Protein AF-A0A352RZG6-F1 (afdb_monomer)

Radius of gyration: 15.13 Å; Cα contacts (8 Å, |Δi|>4): 62; chains: 1; bounding box: 36×17×43 Å

Mean predicted aligned error: 3.45 Å

Solvent-accessible surface area (backbone atoms only — not comparable to full-atom values): 5125 Å² total; per-residue (Å²): 134,84,81,80,82,77,85,73,57,76,89,73,54,90,68,67,64,91,70,50,81,46,73,66,42,47,44,51,51,50,30,50,52,24,50,50,47,23,47,49,36,60,68,48,44,86,72,46,88,48,67,68,59,30,49,52,45,51,52,51,24,53,49,28,48,49,54,23,23,52,39,28,46,76,72,73,45,70,47,69,84,55,99,66,88,129

pLDDT: mean 94.32, std 5.65, range [63.06, 98.56]

Sequence (86 aa):
GGTPVKTRKASEYNFPAADLKTQADVLRFAAGLEKGATAAYLGVLPSFHNRELAKSAGSILGDEAMHWAVLLSVLGEDPVPGAFVG

Structure (mmCIF, N/CA/C/O backbone):
data_AF-A0A352RZG6-F1
#
_entry.id   AF-A0A352RZG6-F1
#
loop_
_atom_site.group_PDB
_atom_site.id
_atom_site.type_symbol
_atom_site.label_atom_id
_atom_site.label_alt_id
_atom_site.label_comp_id
_atom_site.label_asym_id
_atom_site.label_entity_id
_atom_site.label_seq_id
_atom_site.pdbx_PDB_ins_code
_atom_site.Cartn_x
_atom_site.Cartn_y
_atom_site.Cartn_z
_atom_site.occupancy
_atom_site.B_iso_or_equiv
_atom_site.auth_seq_id
_atom_site.auth_comp_id
_atom_site.auth_asym_id
_atom_site.auth_atom_id
_atom_site.pdbx_PDB_model_num
ATOM 1 N N . GLY A 1 1 ? 5.124 0.809 -27.258 1.00 73.88 1 GLY A N 1
ATOM 2 C CA . GLY A 1 1 ? 4.724 1.319 -25.929 1.00 73.88 1 GLY A CA 1
ATOM 3 C C . GLY A 1 1 ? 3.546 0.512 -25.422 1.00 73.88 1 GLY A C 1
ATOM 4 O O . GLY A 1 1 ? 2.884 -0.106 -26.244 1.00 73.88 1 GLY A O 1
ATOM 5 N N . GLY A 1 2 ? 3.307 0.478 -24.108 1.00 78.38 2 GLY A N 1
ATOM 6 C CA . GLY A 1 2 ? 2.142 -0.205 -23.531 1.00 78.38 2 GLY 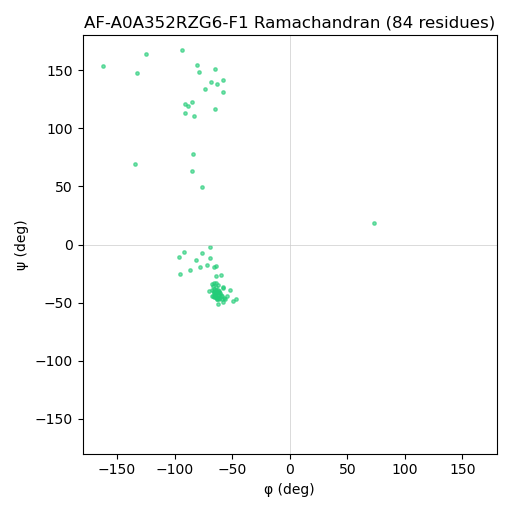A CA 1
ATOM 7 C C . GLY A 1 2 ? 0.864 0.626 -23.663 1.00 78.38 2 GLY A C 1
ATOM 8 O O . GLY A 1 2 ? 0.922 1.854 -23.648 1.00 78.38 2 GLY A O 1
ATOM 9 N N . THR A 1 3 ? -0.285 -0.036 -23.794 1.00 89.31 3 THR A N 1
ATOM 10 C CA . THR A 1 3 ? -1.598 0.615 -23.703 1.00 89.31 3 THR A CA 1
ATOM 11 C C . THR A 1 3 ? -1.995 0.703 -22.229 1.00 89.31 3 THR A C 1
ATOM 13 O O . THR A 1 3 ? -2.057 -0.341 -21.578 1.00 89.31 3 THR A O 1
ATOM 16 N N . PRO A 1 4 ? -2.260 1.902 -21.680 1.00 88.38 4 PRO A N 1
ATOM 17 C CA . PRO A 1 4 ? -2.718 2.035 -20.302 1.00 88.38 4 PRO A CA 1
ATOM 18 C C . PRO A 1 4 ? -4.008 1.250 -20.059 1.00 88.38 4 PRO A C 1
ATOM 20 O O . PRO A 1 4 ? -4.905 1.228 -20.909 1.00 88.38 4 PRO A O 1
ATOM 23 N N . VAL A 1 5 ? -4.119 0.630 -18.884 1.00 91.56 5 VAL A N 1
ATOM 24 C CA . VAL A 1 5 ? -5.380 0.023 -18.449 1.00 91.56 5 VAL A CA 1
ATOM 25 C C . VAL A 1 5 ? -6.442 1.112 -18.301 1.00 91.56 5 VAL A C 1
ATOM 27 O O . VAL A 1 5 ? -6.163 2.207 -17.812 1.00 91.56 5 VAL A O 1
ATOM 30 N N . LYS A 1 6 ? -7.670 0.831 -18.743 1.00 93.62 6 LYS A N 1
ATOM 31 C CA . LYS A 1 6 ? -8.789 1.760 -18.550 1.00 93.62 6 LYS A CA 1
ATOM 32 C C . LYS A 1 6 ? -9.217 1.741 -17.087 1.00 93.62 6 LYS A C 1
ATOM 34 O O . LYS A 1 6 ? -9.404 0.665 -16.519 1.00 93.62 6 LYS A O 1
ATOM 39 N N . THR A 1 7 ? -9.415 2.921 -16.509 1.00 91.69 7 THR A N 1
ATOM 40 C CA . THR A 1 7 ? -9.993 3.062 -15.170 1.00 91.69 7 THR A CA 1
ATOM 41 C C . THR A 1 7 ? -11.368 2.405 -15.131 1.00 91.69 7 THR A C 1
ATOM 43 O O . THR A 1 7 ? -12.203 2.644 -16.006 1.00 91.69 7 THR A O 1
ATOM 46 N N . ARG A 1 8 ? -11.595 1.570 -14.117 1.00 93.38 8 ARG A N 1
ATOM 47 C CA . ARG A 1 8 ? -12.898 0.956 -13.863 1.00 93.38 8 ARG A CA 1
ATOM 48 C C . ARG A 1 8 ? -13.810 1.942 -13.129 1.00 93.38 8 ARG A C 1
ATOM 50 O O . ARG A 1 8 ? -13.333 2.827 -12.421 1.00 93.38 8 ARG A O 1
ATOM 57 N N . LYS A 1 9 ? -15.127 1.797 -13.268 1.00 93.69 9 LYS A N 1
ATOM 58 C CA . LYS A 1 9 ? -16.100 2.508 -12.427 1.00 93.69 9 LYS A CA 1
ATOM 59 C C . LYS A 1 9 ? -15.959 2.041 -10.981 1.00 93.69 9 LYS A C 1
ATOM 61 O O . LYS A 1 9 ? -15.644 0.882 -10.731 1.00 93.69 9 LYS A O 1
ATOM 66 N N . ALA A 1 10 ? -16.287 2.910 -10.026 1.00 86.50 10 ALA A N 1
ATOM 67 C CA . ALA A 1 10 ? -16.265 2.568 -8.601 1.00 86.50 10 ALA A CA 1
ATOM 68 C C . ALA A 1 10 ? -17.065 1.286 -8.285 1.00 86.50 10 ALA A C 1
ATOM 70 O O . ALA A 1 10 ? -16.602 0.440 -7.531 1.00 86.50 10 ALA A O 1
ATOM 71 N N . SER A 1 11 ? -18.220 1.098 -8.934 1.00 90.94 11 SER A N 1
ATOM 72 C CA . SER A 1 11 ? -19.078 -0.084 -8.768 1.00 90.94 11 SER A CA 1
ATOM 73 C C . SER A 1 11 ? -18.500 -1.384 -9.340 1.00 90.94 11 SER A C 1
ATOM 75 O O . SER A 1 11 ? -19.074 -2.442 -9.120 1.00 90.94 11 SER A O 1
ATOM 77 N N . GLU A 1 12 ? -17.423 -1.316 -10.125 1.00 93.94 12 GLU A N 1
ATOM 78 C CA . GLU A 1 12 ? -16.719 -2.485 -10.671 1.00 93.94 12 GLU A CA 1
ATOM 79 C C . GLU A 1 12 ? -15.568 -2.947 -9.758 1.00 93.94 12 GLU A C 1
ATOM 81 O O . GLU A 1 12 ? -14.932 -3.968 -10.032 1.00 93.94 12 GLU A O 1
ATOM 86 N N . TYR A 1 13 ? -15.270 -2.195 -8.693 1.00 90.88 13 TYR A N 1
ATOM 87 C CA . TYR A 1 13 ? -14.352 -2.628 -7.649 1.00 90.88 13 TYR A CA 1
ATOM 88 C C . TYR A 1 13 ? -15.123 -3.397 -6.577 1.00 90.88 13 TYR A C 1
ATOM 90 O O . TYR A 1 13 ? -16.003 -2.858 -5.907 1.00 90.88 13 TYR A O 1
ATOM 98 N N . ASN A 1 14 ? -14.753 -4.661 -6.381 1.00 90.62 14 ASN A N 1
ATOM 99 C CA . ASN A 1 14 ? -15.349 -5.526 -5.366 1.00 90.62 14 ASN A CA 1
ATOM 100 C C . ASN A 1 14 ? -14.668 -5.305 -4.010 1.00 90.62 14 ASN A C 1
ATOM 102 O O . ASN A 1 14 ? -14.009 -6.201 -3.484 1.00 90.62 14 ASN A O 1
ATOM 106 N N . PHE A 1 15 ? -14.781 -4.096 -3.461 1.00 91.81 15 PHE A N 1
ATOM 107 C CA . PHE A 1 15 ? -14.277 -3.827 -2.119 1.00 91.81 15 PHE A CA 1
ATOM 108 C C . PHE A 1 15 ? -15.110 -4.582 -1.073 1.00 91.81 15 PHE A C 1
ATOM 110 O O . PHE A 1 15 ? -16.340 -4.602 -1.186 1.00 91.81 15 PHE A O 1
ATOM 117 N N . PRO A 1 16 ? -14.485 -5.159 -0.032 1.00 93.94 16 PRO A N 1
ATOM 118 C CA . PRO A 1 16 ? -15.179 -5.886 1.029 1.00 93.94 16 PRO A CA 1
ATOM 119 C C . PRO A 1 16 ? -15.863 -4.918 2.010 1.00 93.94 16 PRO A C 1
ATOM 121 O O . PRO A 1 16 ? -15.704 -5.015 3.218 1.00 93.94 16 PRO A O 1
ATOM 124 N N . ALA A 1 17 ? -16.631 -3.944 1.507 1.00 92.56 17 ALA A N 1
ATOM 125 C CA . ALA A 1 17 ? -17.242 -2.880 2.308 1.00 92.56 17 ALA A CA 1
ATOM 126 C C . ALA A 1 17 ? -18.189 -3.419 3.394 1.00 92.56 17 ALA A C 1
ATOM 128 O O . ALA A 1 17 ? -18.382 -2.787 4.430 1.00 92.56 17 ALA A O 1
ATOM 129 N N . ALA A 1 18 ? -18.761 -4.607 3.174 1.00 94.81 18 ALA A N 1
ATOM 130 C CA . ALA A 1 18 ? -19.552 -5.305 4.176 1.00 94.81 18 ALA A CA 1
ATOM 131 C C . ALA A 1 18 ? -18.724 -5.702 5.411 1.00 94.81 18 ALA A C 1
ATOM 133 O O . ALA A 1 18 ? -19.294 -5.738 6.497 1.00 94.81 18 ALA A O 1
ATOM 134 N N . ASP A 1 19 ? -17.415 -5.909 5.276 1.00 94.38 19 ASP A N 1
ATOM 135 C CA . ASP A 1 19 ? -16.518 -6.355 6.348 1.00 94.38 19 ASP A CA 1
ATOM 136 C C . ASP A 1 19 ? -15.792 -5.186 7.043 1.00 94.38 19 ASP A C 1
ATOM 138 O O . ASP A 1 19 ? -15.216 -5.357 8.113 1.00 94.38 19 ASP A O 1
ATOM 142 N N . LEU A 1 20 ? -15.859 -3.969 6.486 1.00 97.06 20 LEU A N 1
ATOM 143 C CA . LE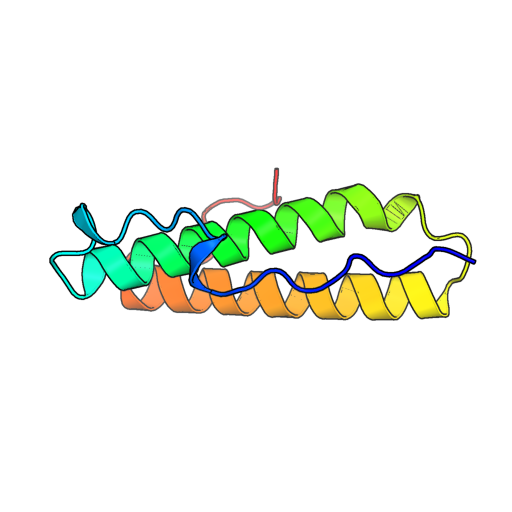U A 1 20 ? -15.219 -2.769 7.041 1.00 97.06 20 LEU A CA 1
ATOM 144 C C . LEU A 1 20 ? -16.103 -2.111 8.114 1.00 97.06 20 LEU A C 1
ATOM 146 O O . LEU A 1 20 ? -16.807 -1.136 7.845 1.00 97.06 20 LEU A O 1
ATOM 150 N N . LYS A 1 21 ? -16.121 -2.668 9.332 1.00 97.94 21 LYS A N 1
ATOM 151 C CA . LYS A 1 21 ? -17.021 -2.219 10.414 1.00 97.94 21 LYS A CA 1
ATOM 152 C C . LYS A 1 21 ? -16.392 -1.219 11.373 1.00 97.94 21 LYS A C 1
ATOM 154 O O . LYS A 1 21 ? -17.107 -0.444 12.006 1.00 97.94 21 LYS A O 1
ATOM 159 N N . THR A 1 22 ? -15.075 -1.233 11.488 1.00 98.19 22 THR A N 1
ATOM 160 C CA . THR A 1 22 ? -14.314 -0.396 12.412 1.00 98.19 22 THR A CA 1
ATOM 161 C C . THR A 1 22 ? -13.258 0.420 11.673 1.00 98.19 22 THR A C 1
ATOM 163 O O . THR A 1 22 ? -12.884 0.115 10.541 1.00 98.19 22 THR A O 1
ATOM 166 N N . GLN A 1 23 ? -12.731 1.457 12.331 1.00 97.94 23 GLN A N 1
ATOM 167 C CA . GLN A 1 23 ? -11.598 2.222 11.796 1.00 97.94 23 GLN A CA 1
ATOM 168 C C . GLN A 1 23 ? -10.384 1.313 11.546 1.00 97.94 23 GLN A C 1
ATOM 170 O O . GLN A 1 23 ? -9.707 1.459 10.534 1.00 97.94 23 GLN A O 1
ATOM 175 N N . ALA A 1 24 ? -10.153 0.333 12.426 1.00 98.19 24 ALA A N 1
ATOM 176 C CA . ALA A 1 24 ? -9.074 -0.634 12.271 1.00 98.19 24 ALA A CA 1
ATOM 177 C C . ALA A 1 24 ? -9.261 -1.521 11.028 1.00 98.19 24 ALA A C 1
ATOM 179 O O . ALA A 1 24 ? -8.279 -1.816 10.353 1.00 98.19 24 ALA A O 1
ATOM 180 N N . ASP A 1 25 ? -10.496 -1.899 10.680 1.00 98.12 25 ASP A N 1
ATOM 181 C CA . ASP A 1 25 ? -10.766 -2.686 9.466 1.00 98.12 25 ASP A CA 1
ATOM 182 C C . ASP A 1 25 ? -10.440 -1.884 8.203 1.00 98.12 25 ASP A C 1
ATOM 184 O O . ASP A 1 25 ? -9.809 -2.401 7.284 1.00 98.12 25 ASP A O 1
ATOM 188 N N . VAL A 1 26 ? -10.808 -0.598 8.176 1.00 97.94 26 VAL A N 1
ATOM 189 C CA . VAL A 1 26 ? -10.475 0.309 7.066 1.00 97.94 26 VAL A CA 1
ATOM 190 C C . VAL A 1 26 ? -8.961 0.486 6.941 1.00 97.94 26 VAL A C 1
ATOM 192 O O . VAL A 1 26 ? -8.424 0.384 5.840 1.00 97.94 26 VAL A O 1
ATOM 195 N N . LEU A 1 27 ? -8.264 0.706 8.060 1.00 98.25 27 LEU A N 1
ATOM 196 C CA . LEU A 1 27 ? -6.808 0.864 8.079 1.00 98.25 27 LEU A CA 1
ATOM 197 C C . LEU A 1 27 ? -6.083 -0.413 7.637 1.00 98.25 27 LEU A C 1
ATOM 199 O O . LEU A 1 27 ? -5.140 -0.331 6.856 1.00 98.25 27 LEU A O 1
ATOM 203 N N . ARG A 1 28 ? -6.539 -1.598 8.067 1.00 97.69 28 ARG A N 1
ATOM 204 C CA . ARG A 1 28 ? -5.973 -2.881 7.615 1.00 97.69 28 ARG A CA 1
ATOM 205 C C . ARG A 1 28 ? -6.246 -3.150 6.145 1.00 97.69 28 ARG A C 1
ATOM 207 O O . ARG A 1 28 ? -5.368 -3.650 5.447 1.00 97.69 28 ARG A O 1
ATOM 214 N N . PHE A 1 29 ? -7.437 -2.804 5.665 1.00 97.56 29 PHE A N 1
ATOM 215 C CA . PHE A 1 29 ? -7.754 -2.896 4.247 1.00 97.56 29 PHE A CA 1
ATOM 216 C C . PHE A 1 29 ? -6.835 -1.993 3.414 1.00 97.56 29 PHE A C 1
ATOM 218 O O . PHE A 1 29 ? -6.235 -2.472 2.454 1.00 97.56 29 PHE A O 1
ATOM 225 N N . ALA A 1 30 ? -6.647 -0.735 3.826 1.00 97.94 30 ALA A N 1
ATOM 226 C CA . ALA A 1 30 ? -5.698 0.179 3.192 1.00 97.94 30 ALA A CA 1
ATOM 227 C C . ALA A 1 30 ? -4.263 -0.375 3.232 1.00 97.94 30 ALA A C 1
ATOM 229 O O . ALA A 1 30 ? -3.618 -0.456 2.194 1.00 97.94 30 ALA A O 1
ATOM 230 N N . ALA A 1 31 ? -3.797 -0.868 4.385 1.00 97.75 31 ALA A N 1
ATOM 231 C CA . ALA A 1 31 ? -2.463 -1.459 4.518 1.00 97.75 31 ALA A CA 1
ATOM 232 C C . ALA A 1 31 ? -2.259 -2.651 3.564 1.00 97.75 31 ALA A C 1
ATOM 234 O O . ALA A 1 31 ? -1.180 -2.830 3.003 1.00 97.75 31 ALA A O 1
ATOM 235 N N . GLY A 1 32 ? -3.306 -3.453 3.345 1.00 96.25 32 GLY A N 1
ATOM 236 C CA . GLY A 1 32 ? -3.300 -4.536 2.365 1.00 96.25 32 GLY A CA 1
ATOM 237 C C . GLY A 1 32 ? -3.178 -4.054 0.915 1.00 96.25 32 GLY A C 1
ATOM 238 O O . GLY A 1 32 ? -2.472 -4.692 0.132 1.00 96.25 32 GLY A O 1
ATOM 239 N N . LEU A 1 33 ? -3.824 -2.936 0.559 1.00 97.19 33 LEU A N 1
ATOM 240 C CA . LEU A 1 33 ? -3.676 -2.316 -0.763 1.00 97.19 33 LEU A CA 1
ATOM 241 C C . LEU A 1 33 ? -2.236 -1.851 -0.991 1.00 97.19 33 LEU A C 1
ATOM 243 O O . LEU A 1 33 ? -1.658 -2.200 -2.020 1.00 97.19 33 LEU A O 1
ATOM 247 N N . GLU A 1 34 ? -1.645 -1.162 -0.012 1.00 98.06 34 GLU A N 1
ATOM 248 C CA . GLU A 1 34 ? -0.273 -0.657 -0.122 1.00 98.06 34 GLU A CA 1
ATOM 249 C C . GLU A 1 34 ? 0.745 -1.791 -0.209 1.00 98.06 34 GLU A C 1
ATOM 251 O O . GLU A 1 34 ? 1.571 -1.813 -1.120 1.00 98.06 34 GLU A O 1
ATOM 256 N N . LYS A 1 35 ? 0.611 -2.825 0.635 1.00 96.81 35 LYS A N 1
ATOM 257 C CA . LYS A 1 35 ? 1.429 -4.044 0.533 1.00 96.81 35 LYS A CA 1
ATOM 258 C C . LYS A 1 35 ? 1.338 -4.673 -0.863 1.00 96.81 35 LYS A C 1
ATOM 260 O O . LYS A 1 35 ? 2.351 -5.085 -1.433 1.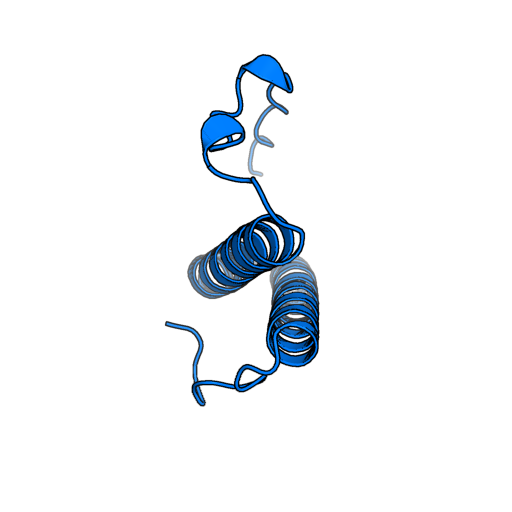00 96.81 35 LYS A O 1
ATOM 265 N N . GLY A 1 36 ? 0.125 -4.763 -1.413 1.00 95.69 36 GLY A N 1
ATOM 266 C CA . GLY A 1 36 ? -0.115 -5.292 -2.755 1.00 95.69 36 GLY A CA 1
ATOM 267 C C . GLY A 1 36 ? 0.535 -4.443 -3.850 1.00 95.69 36 GLY A C 1
ATOM 268 O O . GLY A 1 36 ? 1.149 -4.992 -4.766 1.00 95.69 36 GLY A O 1
ATOM 269 N N . ALA A 1 37 ? 0.452 -3.116 -3.740 1.00 96.50 37 ALA A N 1
ATOM 270 C CA . ALA A 1 37 ? 1.071 -2.184 -4.675 1.00 96.50 37 ALA A CA 1
ATOM 271 C C . ALA A 1 37 ? 2.606 -2.240 -4.606 1.00 96.50 37 ALA A C 1
ATOM 273 O O . ALA A 1 37 ? 3.254 -2.358 -5.650 1.00 96.50 37 ALA A O 1
ATOM 274 N N . THR A 1 38 ? 3.196 -2.273 -3.404 1.00 96.75 38 THR A N 1
ATOM 275 C CA . THR A 1 38 ? 4.645 -2.454 -3.223 1.00 96.75 38 THR A CA 1
ATOM 276 C C . THR A 1 38 ? 5.126 -3.744 -3.894 1.00 96.75 38 THR A C 1
ATOM 278 O O . THR A 1 38 ? 6.094 -3.720 -4.659 1.00 96.75 38 THR A O 1
ATOM 281 N N . ALA A 1 39 ? 4.424 -4.863 -3.673 1.00 95.62 39 ALA A N 1
ATOM 282 C CA . ALA A 1 39 ? 4.757 -6.145 -4.292 1.00 95.62 39 ALA A CA 1
ATOM 283 C C . ALA A 1 39 ? 4.627 -6.105 -5.826 1.00 95.62 39 ALA A C 1
ATOM 285 O O . ALA A 1 39 ? 5.490 -6.624 -6.538 1.00 95.62 39 ALA A O 1
ATOM 286 N N . ALA A 1 40 ? 3.588 -5.450 -6.353 1.00 95.44 40 ALA A N 1
ATOM 287 C CA . ALA A 1 40 ? 3.382 -5.308 -7.791 1.00 95.44 40 ALA A CA 1
ATOM 288 C C . ALA A 1 40 ? 4.506 -4.501 -8.459 1.00 95.44 40 ALA A C 1
ATOM 290 O O . ALA A 1 40 ? 5.056 -4.944 -9.472 1.00 95.44 40 ALA A O 1
ATOM 291 N N . TYR A 1 41 ? 4.891 -3.354 -7.884 1.00 95.38 41 TYR A N 1
ATOM 292 C CA . TYR A 1 41 ? 5.990 -2.546 -8.415 1.00 95.38 41 TYR A CA 1
ATOM 293 C C . TYR A 1 41 ? 7.336 -3.262 -8.315 1.00 95.38 41 TYR A C 1
ATOM 295 O O . TYR A 1 41 ? 8.100 -3.236 -9.282 1.00 95.38 41 TYR A O 1
ATOM 303 N N . LEU A 1 42 ? 7.603 -3.965 -7.209 1.00 95.19 42 LEU A N 1
ATOM 304 C CA . LEU A 1 42 ? 8.812 -4.777 -7.075 1.00 95.19 42 LE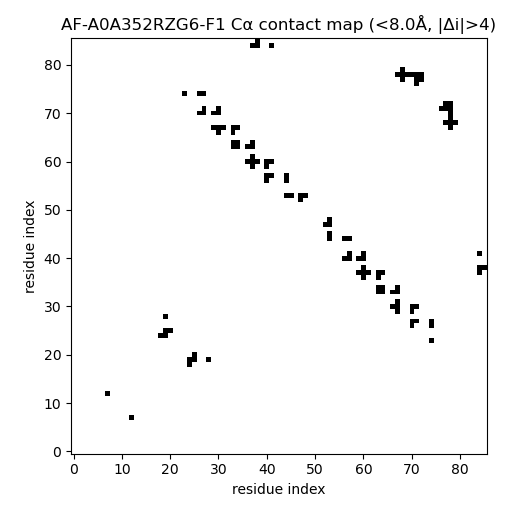U A CA 1
ATOM 305 C C . LEU A 1 42 ? 8.883 -5.853 -8.167 1.00 95.19 42 LEU A C 1
ATOM 307 O O . LEU A 1 42 ? 9.926 -6.025 -8.796 1.00 95.19 42 LEU A O 1
ATOM 311 N N . GLY A 1 43 ? 7.765 -6.533 -8.430 1.00 94.06 43 GLY A N 1
ATOM 312 C CA . GLY A 1 43 ? 7.680 -7.578 -9.446 1.00 94.06 43 GLY A CA 1
ATOM 313 C C . GLY A 1 43 ? 7.858 -7.069 -10.880 1.00 94.06 43 GLY A C 1
ATOM 314 O O . GLY A 1 43 ? 8.460 -7.761 -11.701 1.00 94.06 43 GLY A O 1
ATOM 315 N N . VAL A 1 44 ? 7.373 -5.862 -11.205 1.00 92.62 44 VAL A N 1
ATOM 316 C CA . VAL A 1 44 ? 7.486 -5.308 -12.569 1.00 92.62 44 VAL A CA 1
ATOM 317 C C . VAL A 1 44 ? 8.797 -4.560 -12.818 1.00 92.62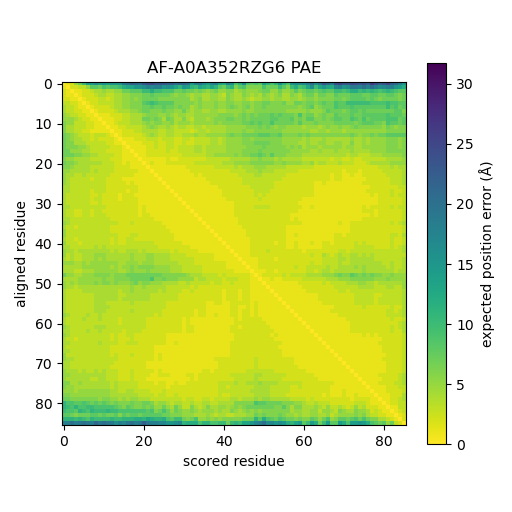 44 VAL A C 1
ATOM 319 O O . VAL A 1 44 ? 9.200 -4.441 -13.974 1.00 92.62 44 VAL A O 1
ATOM 322 N N . LEU A 1 45 ? 9.493 -4.088 -11.776 1.00 93.88 45 LEU A N 1
ATOM 323 C CA . LEU A 1 45 ? 10.735 -3.311 -11.897 1.00 93.88 45 LEU A CA 1
ATOM 324 C C . LEU A 1 45 ? 11.760 -3.910 -12.885 1.00 93.88 45 LEU A C 1
ATOM 326 O O . LEU A 1 45 ? 12.233 -3.165 -13.749 1.00 93.88 45 LEU A O 1
ATOM 330 N N . PRO A 1 46 ? 12.058 -5.228 -12.858 1.00 93.94 46 PRO A N 1
ATOM 331 C CA . PRO A 1 46 ? 12.995 -5.850 -13.800 1.00 93.94 46 PRO A CA 1
ATOM 332 C C . PRO A 1 46 ? 12.544 -5.818 -15.269 1.00 93.94 46 PRO A C 1
ATOM 334 O O . PRO A 1 46 ? 13.364 -5.996 -16.167 1.00 93.94 46 PRO A O 1
ATOM 337 N N . SER A 1 47 ? 11.253 -5.596 -15.531 1.00 93.25 47 SER A N 1
ATOM 338 C CA . SER A 1 47 ? 10.679 -5.575 -16.883 1.00 93.25 47 SER A CA 1
ATOM 339 C C . SER A 1 47 ? 10.888 -4.238 -17.608 1.00 93.25 47 SER A C 1
ATOM 341 O O . SER A 1 47 ? 10.668 -4.149 -18.818 1.00 93.25 47 SER A O 1
ATOM 343 N N . PHE A 1 48 ? 11.299 -3.174 -16.909 1.00 92.81 48 PHE A N 1
ATOM 344 C CA . PHE A 1 48 ? 11.524 -1.869 -17.530 1.00 92.81 48 PHE A CA 1
ATOM 345 C C . PHE A 1 48 ? 12.910 -1.781 -18.182 1.00 92.81 48 PHE A C 1
ATOM 347 O O . PHE A 1 48 ? 13.928 -1.653 -17.511 1.00 92.81 48 PHE A O 1
ATOM 354 N N . HIS A 1 49 ? 12.950 -1.737 -19.517 1.00 93.44 49 HIS A N 1
ATOM 355 C CA . HIS A 1 49 ? 14.191 -1.477 -20.267 1.00 93.44 49 HIS A CA 1
ATOM 356 C C . HIS A 1 49 ? 14.604 0.006 -20.283 1.00 93.44 49 HIS A C 1
ATOM 358 O O . HIS A 1 49 ? 15.758 0.332 -20.556 1.00 93.44 49 HIS A O 1
ATOM 364 N N . ASN A 1 50 ? 13.669 0.920 -20.006 1.00 94.88 50 ASN A N 1
ATOM 365 C CA . ASN A 1 50 ? 13.949 2.350 -19.900 1.00 94.88 50 ASN A CA 1
ATOM 366 C C . ASN A 1 50 ? 14.279 2.703 -18.442 1.00 94.88 50 ASN A C 1
ATOM 368 O O . ASN A 1 50 ? 13.441 2.526 -17.558 1.00 94.88 50 ASN A O 1
ATOM 372 N N . ARG A 1 51 ? 15.482 3.243 -18.210 1.00 95.19 51 ARG A N 1
ATOM 373 C CA . ARG A 1 51 ? 15.978 3.580 -16.865 1.00 95.19 51 ARG A CA 1
ATOM 374 C C . ARG A 1 51 ? 15.143 4.645 -16.159 1.00 95.19 51 ARG A C 1
ATOM 376 O O . ARG A 1 51 ? 14.972 4.548 -14.950 1.00 95.19 51 ARG A O 1
ATOM 383 N N . GLU A 1 52 ? 14.596 5.613 -16.888 1.00 96.19 52 GLU A N 1
ATOM 384 C CA . GLU A 1 52 ? 13.729 6.638 -16.300 1.00 96.19 52 GLU A CA 1
ATOM 385 C C . GLU A 1 52 ? 12.391 6.039 -15.863 1.00 96.19 52 GLU A C 1
ATOM 387 O O . GLU A 1 52 ? 11.926 6.327 -14.766 1.00 96.19 52 GLU A O 1
ATOM 392 N N . LEU A 1 53 ? 11.816 5.119 -16.650 1.00 94.12 53 LEU A N 1
ATOM 393 C CA . LEU A 1 53 ? 10.607 4.398 -16.232 1.00 94.12 53 LEU A CA 1
ATOM 394 C C . LEU A 1 53 ? 10.870 3.493 -15.025 1.00 94.12 53 LEU A C 1
ATOM 396 O O . LEU A 1 53 ? 10.057 3.463 -14.105 1.00 94.12 53 LEU A O 1
ATOM 400 N N . ALA A 1 54 ? 12.015 2.805 -14.993 1.00 96.19 54 ALA A N 1
ATOM 401 C CA . ALA A 1 54 ? 12.424 2.011 -13.836 1.00 96.19 54 ALA A CA 1
ATOM 402 C C . ALA A 1 54 ? 12.595 2.888 -12.584 1.00 96.19 54 ALA A C 1
ATOM 404 O O . ALA A 1 54 ? 12.150 2.516 -11.502 1.00 96.19 54 ALA A O 1
ATOM 405 N N . LYS A 1 55 ? 13.180 4.084 -12.728 1.00 97.19 55 LYS A N 1
ATOM 406 C CA . LYS A 1 55 ? 13.318 5.055 -11.638 1.00 97.19 55 LYS A CA 1
ATOM 407 C C . LYS A 1 55 ? 11.960 5.550 -11.141 1.00 97.19 55 LYS A C 1
ATOM 409 O O . LYS A 1 55 ? 11.746 5.588 -9.933 1.00 97.19 55 LYS A O 1
ATOM 414 N N . SER A 1 56 ? 11.037 5.889 -12.041 1.00 96.50 56 SER A N 1
ATOM 415 C CA . SER A 1 56 ? 9.673 6.275 -11.663 1.00 96.50 56 SER A CA 1
ATOM 416 C C . SER A 1 56 ? 8.942 5.142 -10.941 1.00 96.50 56 SER A C 1
ATOM 418 O O . SER A 1 56 ? 8.380 5.373 -9.877 1.00 96.50 56 SER A O 1
ATOM 420 N N . ALA A 1 57 ? 9.006 3.912 -11.459 1.00 95.88 57 ALA A N 1
ATOM 421 C CA . ALA A 1 57 ? 8.412 2.739 -10.818 1.00 95.88 57 ALA A CA 1
ATOM 422 C C . ALA A 1 57 ? 9.022 2.460 -9.432 1.00 95.88 57 ALA A C 1
ATOM 424 O O . ALA A 1 57 ? 8.294 2.156 -8.494 1.00 95.88 57 ALA A O 1
ATOM 425 N N . GLY A 1 58 ? 10.341 2.618 -9.283 1.00 96.81 58 GLY A N 1
ATOM 426 C CA . GLY A 1 58 ? 11.031 2.468 -8.000 1.00 96.81 58 GLY A CA 1
ATOM 427 C C . GLY A 1 58 ? 10.670 3.558 -6.990 1.00 96.81 58 GLY A C 1
ATOM 428 O O . GLY A 1 58 ? 10.569 3.276 -5.801 1.00 96.81 58 GLY A O 1
ATOM 429 N N . SER A 1 59 ? 10.424 4.787 -7.453 1.00 98.00 59 SER A N 1
ATOM 430 C CA . SER A 1 59 ? 9.918 5.861 -6.595 1.00 98.00 59 SER A CA 1
ATOM 431 C C . SER A 1 59 ? 8.514 5.553 -6.080 1.00 98.00 59 SER A C 1
ATOM 433 O O . SER A 1 59 ? 8.259 5.778 -4.904 1.00 98.00 59 SER A O 1
ATOM 435 N N . ILE A 1 60 ? 7.627 5.027 -6.935 1.00 97.25 60 ILE A N 1
ATOM 436 C CA . ILE A 1 60 ? 6.270 4.640 -6.523 1.00 97.25 60 ILE A CA 1
ATOM 437 C C . ILE A 1 60 ? 6.341 3.473 -5.535 1.00 97.25 60 ILE A C 1
ATOM 439 O O . ILE A 1 60 ? 5.734 3.547 -4.480 1.00 97.25 60 ILE A O 1
ATOM 443 N N . LEU A 1 61 ? 7.161 2.450 -5.806 1.00 97.19 61 LEU A N 1
ATOM 444 C CA . LEU A 1 61 ? 7.411 1.359 -4.854 1.00 97.19 61 LEU A CA 1
ATOM 445 C C . LEU A 1 61 ? 7.770 1.884 -3.460 1.00 97.19 61 LEU A C 1
ATOM 447 O O . LEU A 1 61 ? 7.217 1.408 -2.471 1.00 97.19 61 LEU A O 1
ATOM 451 N N . GLY A 1 62 ? 8.712 2.830 -3.390 1.00 96.75 62 GLY A N 1
ATOM 452 C CA . GLY A 1 62 ? 9.140 3.426 -2.128 1.00 96.75 62 GLY A CA 1
ATOM 453 C C . GLY A 1 62 ? 8.012 4.171 -1.412 1.00 96.75 62 GLY A C 1
ATOM 454 O O . GLY A 1 62 ? 7.907 4.059 -0.195 1.00 96.75 62 GLY A O 1
ATOM 455 N N . ASP A 1 63 ? 7.163 4.879 -2.158 1.00 98.19 63 ASP A N 1
ATOM 456 C CA . ASP A 1 63 ? 5.996 5.594 -1.629 1.00 98.19 63 ASP A CA 1
ATOM 457 C C . ASP A 1 63 ? 4.984 4.637 -0.989 1.00 98.19 63 ASP A C 1
ATOM 459 O O . ASP A 1 63 ? 4.678 4.767 0.197 1.00 98.19 63 ASP A O 1
ATOM 463 N N . GLU A 1 64 ? 4.586 3.581 -1.705 1.00 98.06 64 GLU A N 1
ATOM 464 C CA . GLU A 1 64 ? 3.620 2.613 -1.169 1.00 98.06 64 GLU A CA 1
ATOM 465 C C . GLU A 1 64 ? 4.191 1.841 0.029 1.00 98.06 64 GLU A C 1
ATOM 467 O O . GLU A 1 64 ? 3.475 1.529 0.980 1.00 98.06 64 GLU A O 1
ATOM 472 N N . ALA A 1 65 ? 5.504 1.581 0.047 1.00 97.50 65 ALA A N 1
ATOM 473 C CA . ALA A 1 65 ? 6.159 0.986 1.211 1.00 97.50 65 ALA A CA 1
ATOM 474 C C . ALA A 1 65 ? 6.097 1.911 2.443 1.00 97.50 65 ALA A C 1
ATOM 476 O O . ALA A 1 65 ? 5.882 1.435 3.560 1.00 97.50 65 ALA A O 1
ATOM 477 N N . MET A 1 66 ? 6.253 3.228 2.257 1.00 98.06 66 MET A N 1
ATOM 478 C CA . MET A 1 66 ? 6.100 4.208 3.339 1.00 98.06 66 MET A CA 1
ATOM 479 C C . MET A 1 66 ? 4.648 4.295 3.815 1.00 98.06 66 MET A C 1
ATOM 481 O O . MET A 1 66 ? 4.414 4.281 5.025 1.00 98.06 66 MET A O 1
ATOM 485 N N . HIS A 1 67 ? 3.674 4.335 2.899 1.00 98.50 67 HIS A N 1
ATOM 486 C CA . HIS A 1 67 ? 2.252 4.307 3.249 1.00 98.50 67 HIS A CA 1
ATOM 487 C C . HIS A 1 67 ? 1.904 3.061 4.067 1.00 98.50 67 HIS A C 1
ATOM 489 O O . HIS A 1 67 ? 1.281 3.168 5.126 1.00 98.50 67 HIS A O 1
ATOM 495 N N . TRP A 1 68 ? 2.376 1.891 3.631 1.00 98.06 68 TRP A N 1
ATOM 496 C CA . TRP A 1 68 ? 2.175 0.639 4.349 1.00 98.06 68 TRP A CA 1
ATOM 497 C C . TRP A 1 68 ? 2.741 0.699 5.775 1.00 98.06 68 TRP A C 1
ATOM 499 O O . TRP A 1 68 ? 2.016 0.411 6.730 1.00 98.06 68 TRP A O 1
ATOM 509 N N . ALA A 1 69 ? 3.990 1.145 5.937 1.00 98.06 69 ALA A N 1
ATOM 510 C CA . ALA A 1 69 ? 4.632 1.269 7.245 1.00 98.06 69 ALA A CA 1
ATOM 511 C C . ALA A 1 69 ? 3.882 2.234 8.181 1.00 98.06 69 ALA A C 1
ATOM 513 O O . ALA A 1 69 ? 3.679 1.933 9.360 1.00 98.06 69 ALA A O 1
ATOM 514 N N . VAL A 1 70 ? 3.420 3.377 7.662 1.00 98.56 70 VAL A N 1
ATOM 515 C CA . VAL A 1 70 ? 2.629 4.347 8.436 1.00 98.56 70 VAL A CA 1
ATOM 516 C C . VAL A 1 70 ? 1.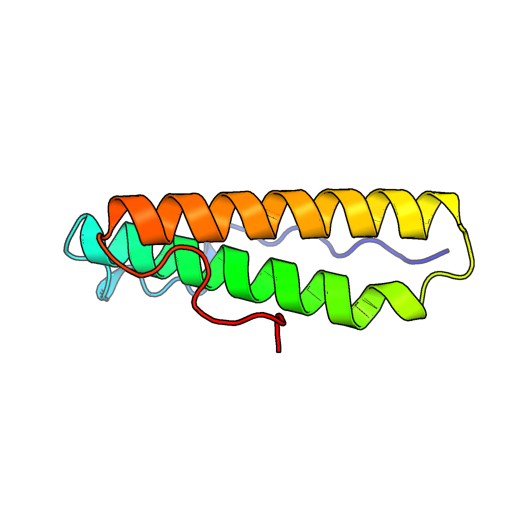309 3.731 8.899 1.00 98.56 70 VAL A C 1
ATOM 518 O O . VAL A 1 70 ? 0.945 3.879 10.065 1.00 98.56 70 VAL A O 1
ATOM 521 N N . LEU A 1 71 ? 0.606 3.000 8.031 1.00 98.56 71 LEU A N 1
ATOM 522 C CA . LEU A 1 71 ? -0.665 2.361 8.381 1.00 98.56 71 LEU A CA 1
ATOM 523 C C . LEU A 1 71 ? -0.492 1.282 9.459 1.00 98.56 71 LEU A C 1
ATOM 525 O O . LEU A 1 71 ? -1.273 1.249 10.411 1.00 98.56 71 LEU A O 1
ATOM 529 N N . LEU A 1 72 ? 0.550 0.449 9.360 1.00 98.25 72 LEU A N 1
ATOM 530 C CA . LEU A 1 72 ? 0.892 -0.530 10.400 1.00 98.25 72 LEU A CA 1
ATOM 531 C C . LEU A 1 72 ? 1.227 0.158 11.729 1.00 98.25 72 LEU A C 1
ATOM 533 O O . LEU A 1 72 ? 0.723 -0.245 12.777 1.00 98.25 72 LEU A O 1
ATOM 537 N N . SER A 1 73 ? 1.998 1.249 11.685 1.00 98.38 73 SER A N 1
ATOM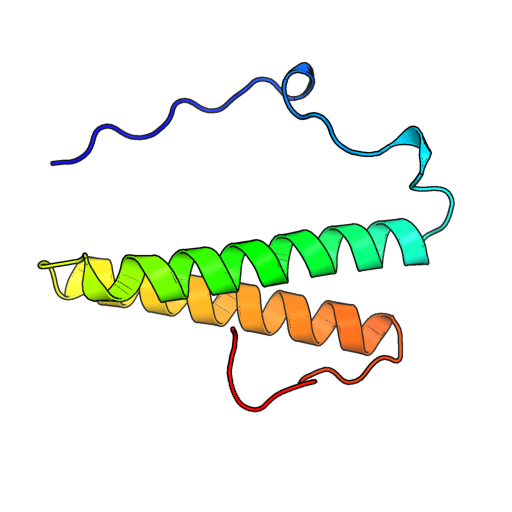 538 C CA . SER A 1 73 ? 2.330 2.032 12.877 1.00 98.38 73 SER A CA 1
ATOM 539 C C . SER A 1 73 ? 1.083 2.587 13.574 1.00 98.38 73 SER A C 1
ATOM 541 O O . SER A 1 73 ? 0.965 2.476 14.794 1.00 98.38 73 SER A O 1
ATOM 543 N N . VAL A 1 74 ? 0.119 3.123 12.815 1.00 98.25 74 VAL A N 1
ATOM 544 C CA . VAL A 1 74 ? -1.161 3.620 13.357 1.00 98.25 74 VAL A CA 1
ATOM 545 C C . VAL A 1 74 ? -1.989 2.492 13.982 1.00 98.25 74 VAL A C 1
ATOM 547 O O . VAL A 1 74 ? -2.685 2.714 14.972 1.00 98.25 74 VAL A O 1
ATOM 550 N N . LEU A 1 75 ? -1.896 1.275 13.442 1.00 98.31 75 LEU A N 1
ATOM 551 C CA . LEU A 1 75 ? -2.544 0.078 13.987 1.00 98.31 75 LEU A CA 1
ATOM 552 C C . LEU A 1 75 ? -1.840 -0.494 15.232 1.00 98.31 75 LEU A C 1
ATOM 554 O O . LEU A 1 75 ? -2.384 -1.404 15.859 1.00 98.31 75 LEU A O 1
ATOM 558 N N . GLY A 1 76 ? -0.664 0.025 15.605 1.00 98.12 76 GLY A N 1
ATOM 559 C CA . GLY A 1 76 ? 0.169 -0.525 16.680 1.00 98.12 76 GLY A CA 1
ATOM 560 C C . GLY A 1 76 ? 0.879 -1.831 16.302 1.00 98.12 76 GLY A C 1
ATOM 561 O O . GLY A 1 76 ? 1.289 -2.583 17.184 1.00 98.12 76 GLY A O 1
ATOM 562 N N . GLU A 1 77 ? 0.994 -2.113 15.006 1.00 97.69 77 GLU A N 1
ATOM 563 C CA . GLU A 1 77 ? 1.691 -3.271 14.442 1.00 97.69 77 GLU A CA 1
ATOM 564 C C . GLU A 1 77 ? 3.152 -2.898 14.101 1.00 97.69 77 GLU A C 1
ATOM 566 O O . GLU A 1 77 ? 3.519 -1.721 14.117 1.00 97.69 77 GLU A O 1
ATOM 571 N N . ASP A 1 78 ? 4.007 -3.888 13.815 1.00 97.38 78 ASP A N 1
ATOM 572 C CA . ASP A 1 78 ? 5.398 -3.640 13.400 1.00 97.38 78 ASP A CA 1
ATOM 573 C C . ASP A 1 78 ? 5.423 -2.914 12.039 1.00 97.38 78 ASP A C 1
ATOM 575 O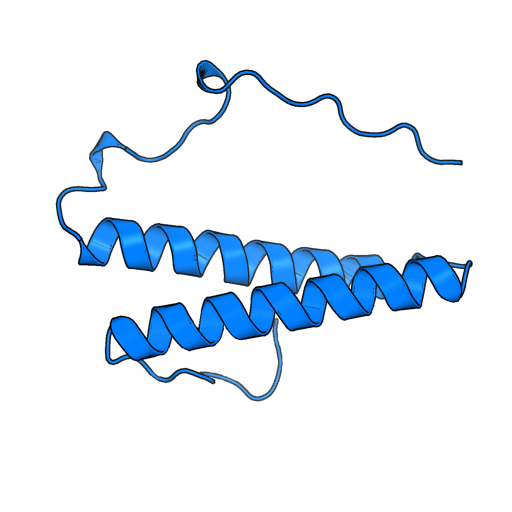 O . ASP A 1 78 ? 4.975 -3.501 11.053 1.00 97.38 78 ASP A O 1
ATOM 579 N N . PRO A 1 79 ? 5.939 -1.671 11.940 1.00 96.62 79 PRO A N 1
ATOM 580 C CA . PRO A 1 79 ? 5.962 -0.913 10.688 1.00 96.62 79 PRO A CA 1
ATOM 581 C C . PRO A 1 79 ? 6.856 -1.519 9.601 1.00 96.62 79 PRO A C 1
ATOM 583 O O . PRO A 1 79 ? 6.705 -1.173 8.431 1.00 96.62 79 PRO A O 1
ATOM 586 N N . VAL A 1 80 ? 7.802 -2.392 9.969 1.00 95.06 80 VAL A N 1
ATOM 587 C CA . VAL A 1 80 ? 8.733 -3.044 9.037 1.00 95.06 80 VAL A CA 1
ATOM 588 C C . VAL A 1 80 ? 8.800 -4.541 9.369 1.00 95.06 80 VAL A C 1
ATOM 590 O O . VAL A 1 80 ? 9.833 -5.036 9.820 1.00 95.06 80 VAL A O 1
ATOM 593 N N . PRO A 1 81 ? 7.716 -5.300 9.115 1.00 91.38 81 PRO A N 1
ATOM 594 C CA . PRO A 1 81 ? 7.563 -6.679 9.594 1.00 91.38 81 PRO A CA 1
ATOM 595 C C . PRO A 1 81 ? 8.509 -7.687 8.915 1.00 91.38 81 PRO A C 1
ATOM 597 O O . PRO A 1 81 ? 8.501 -8.876 9.234 1.00 91.38 81 PRO A O 1
ATOM 600 N N . GLY A 1 82 ? 9.316 -7.237 7.952 1.00 89.75 82 GLY A N 1
ATOM 601 C CA . GLY A 1 82 ? 10.325 -8.033 7.271 1.00 89.75 82 GLY A CA 1
ATOM 602 C C . GLY A 1 82 ? 11.351 -7.156 6.558 1.00 89.75 82 GLY A C 1
ATOM 603 O O . GLY A 1 82 ? 11.063 -6.033 6.153 1.00 89.75 82 GLY A O 1
ATOM 604 N N . ALA A 1 83 ? 12.560 -7.691 6.376 1.00 85.69 83 ALA A N 1
ATOM 605 C CA . ALA A 1 83 ? 13.644 -7.000 5.671 1.00 85.69 83 ALA A CA 1
ATOM 606 C C . ALA A 1 83 ? 13.421 -6.904 4.149 1.00 85.69 83 ALA A C 1
ATOM 608 O O . ALA A 1 83 ? 14.068 -6.104 3.476 1.00 85.69 83 ALA A O 1
ATOM 609 N N . PHE A 1 84 ? 12.523 -7.731 3.607 1.00 86.88 84 PHE A N 1
ATOM 610 C CA . PHE A 1 84 ? 12.206 -7.801 2.186 1.00 86.88 84 PHE A CA 1
ATOM 611 C C . PHE A 1 84 ? 10.694 -7.807 1.990 1.00 86.88 84 PHE A C 1
ATOM 613 O O . PHE A 1 84 ? 9.956 -8.360 2.805 1.00 86.88 84 PHE A O 1
ATOM 620 N N . VAL A 1 85 ? 10.247 -7.222 0.881 1.00 79.06 85 VAL A N 1
ATOM 621 C CA . VAL A 1 85 ? 8.852 -7.281 0.445 1.00 79.06 85 VAL A CA 1
ATOM 622 C C . VAL A 1 85 ? 8.711 -8.494 -0.477 1.00 79.06 85 VAL A C 1
ATOM 624 O O . VAL A 1 85 ? 9.333 -8.522 -1.538 1.00 79.06 85 VAL A O 1
ATOM 627 N N . GLY A 1 86 ? 7.955 -9.510 -0.054 1.00 63.06 86 GLY A N 1
ATOM 628 C CA . GLY A 1 86 ? 7.748 -10.769 -0.779 1.00 63.06 86 GLY A CA 1
ATOM 629 C C . GLY A 1 86 ? 6.661 -11.623 -0.150 1.00 63.06 86 GLY A C 1
ATOM 630 O O . GLY A 1 86 ? 6.644 -11.711 1.098 1.00 63.06 86 GLY A O 1
#

Secondary structure (DSSP, 8-state):
-PPPPPPPPGGGS---TTT--SHHHHHHHHHHHHHHHHHHHHHHGGG--SHHHHHHHHHHHHHHHHHHHHHHHHTTS-SS--SS--

Nearest PDB structures (foldseek):
  5l8b-a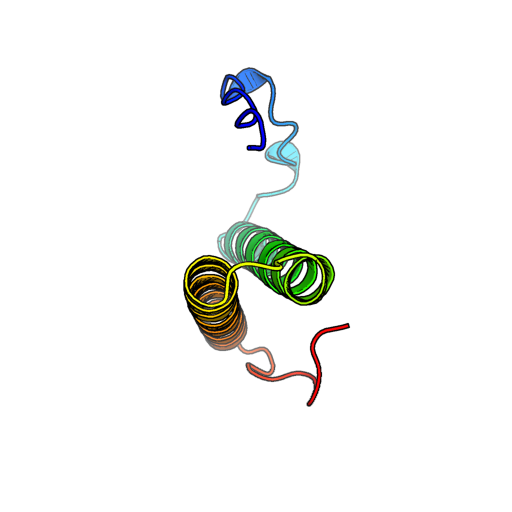ssembly1_I  TM=7.810E-01  e=1.221E+00  Rhodospirillum rubrum
  4k2p-assembly3_C  TM=7.755E-01  e=5.267E+00  Homo sapiens
  4k2p-assembly2_B  TM=7.741E-01  e=5.894E+00  Homo sapiens
  4k2p-assembly4_D  TM=7.500E-01  e=6.977E+00  Homo sapiens

Foldseek 3Di:
DDDDDDDDDPVPDPDPVVQCPDPLSVLVSLLVVLLVLLVVLVVCLVVDPDPVVSVVSVVSSVVSLQSNLVSCVVSVHHSDPDPDRD